Protein AF-A0A529MCY4-F1 (afdb_monomer)

Structure (mmCIF, N/CA/C/O backbone):
data_AF-A0A529MCY4-F1
#
_entry.id   AF-A0A529MCY4-F1
#
loop_
_atom_site.group_PDB
_atom_site.id
_atom_site.type_symbol
_atom_site.label_atom_id
_atom_site.label_alt_id
_atom_site.label_comp_id
_atom_site.label_asym_id
_atom_site.label_entity_id
_atom_site.label_seq_id
_atom_site.pdbx_PDB_ins_code
_atom_site.Cartn_x
_atom_site.Cartn_y
_atom_site.Cartn_z
_atom_site.occupancy
_atom_site.B_iso_or_equiv
_atom_site.auth_seq_id
_atom_site.auth_comp_id
_atom_site.auth_asym_id
_atom_site.auth_atom_id
_atom_site.pdbx_PDB_model_num
ATOM 1 N N . ASN A 1 1 ? 17.368 2.700 5.634 1.00 64.7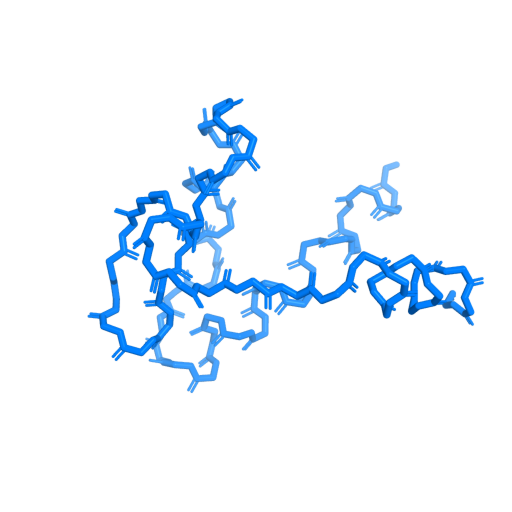5 1 ASN A N 1
ATOM 2 C CA . ASN A 1 1 ? 15.945 2.352 5.384 1.00 64.75 1 ASN A CA 1
ATOM 3 C C . ASN A 1 1 ? 15.383 3.121 4.178 1.00 64.75 1 ASN A C 1
ATOM 5 O O . ASN A 1 1 ? 14.430 3.871 4.335 1.00 64.75 1 ASN A O 1
ATOM 9 N N . ILE A 1 2 ? 15.951 2.953 2.975 1.00 88.12 2 ILE A N 1
ATOM 10 C CA . ILE A 1 2 ? 15.450 3.635 1.759 1.00 88.12 2 ILE A CA 1
ATOM 11 C C . ILE A 1 2 ? 14.384 2.772 1.073 1.00 88.12 2 ILE A C 1
ATOM 13 O O . ILE A 1 2 ? 13.248 3.211 0.940 1.00 88.12 2 ILE A O 1
ATOM 17 N N . VAL A 1 3 ? 14.702 1.505 0.783 1.00 90.00 3 VAL A N 1
ATOM 18 C CA . VAL A 1 3 ? 13.783 0.543 0.140 1.00 90.00 3 VAL A CA 1
ATOM 19 C C . VAL A 1 3 ? 12.457 0.419 0.899 1.00 90.00 3 VAL A C 1
ATOM 21 O O . VAL A 1 3 ? 11.393 0.597 0.323 1.00 90.00 3 VAL A O 1
ATOM 24 N N . ARG A 1 4 ? 12.501 0.236 2.227 1.00 88.06 4 ARG A N 1
ATOM 25 C CA . ARG A 1 4 ? 11.293 0.139 3.072 1.00 88.06 4 ARG A CA 1
ATOM 26 C C . ARG A 1 4 ? 10.359 1.349 2.940 1.00 88.06 4 ARG A C 1
ATOM 28 O O . ARG A 1 4 ? 9.146 1.201 3.039 1.00 88.06 4 ARG A O 1
ATOM 35 N N . ARG A 1 5 ? 10.921 2.546 2.756 1.00 88.94 5 ARG A N 1
ATOM 36 C CA . ARG A 1 5 ? 10.145 3.776 2.562 1.00 88.94 5 ARG A CA 1
ATOM 37 C C . ARG A 1 5 ? 9.627 3.870 1.126 1.00 88.94 5 ARG A C 1
ATOM 39 O O . ARG A 1 5 ? 8.472 4.230 0.939 1.00 88.94 5 ARG A O 1
ATOM 46 N N . ALA A 1 6 ? 10.456 3.519 0.142 1.00 91.12 6 ALA A N 1
ATOM 47 C CA . ALA A 1 6 ? 10.100 3.538 -1.276 1.00 91.12 6 ALA A CA 1
ATOM 48 C C . ALA A 1 6 ? 8.928 2.596 -1.602 1.00 91.12 6 ALA A C 1
ATOM 50 O O . ALA A 1 6 ? 8.035 2.982 -2.347 1.00 91.12 6 ALA A O 1
ATOM 51 N N . LEU A 1 7 ? 8.856 1.4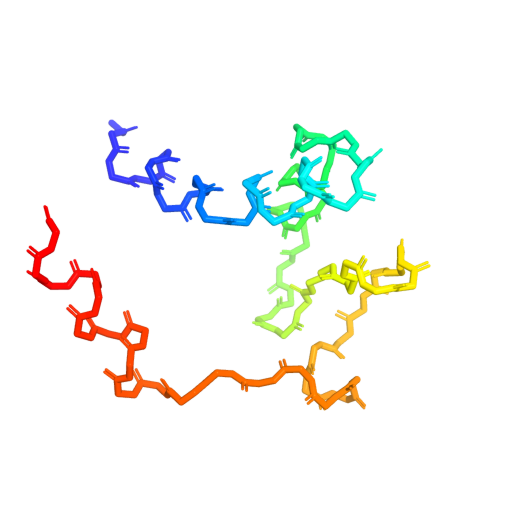25 -0.958 1.00 91.56 7 LEU A N 1
ATOM 52 C CA . LEU A 1 7 ? 7.754 0.465 -1.131 1.00 91.56 7 LEU A CA 1
ATOM 53 C C . LEU A 1 7 ? 6.366 1.028 -0.771 1.00 91.56 7 LEU A C 1
ATOM 55 O O . LEU A 1 7 ? 5.358 0.494 -1.218 1.00 91.56 7 LEU A O 1
ATOM 59 N N . GLN A 1 8 ? 6.288 2.109 0.011 1.00 93.44 8 GLN A N 1
ATOM 60 C CA . GLN A 1 8 ? 5.015 2.766 0.337 1.00 93.44 8 GLN A CA 1
ATOM 61 C C . GLN A 1 8 ? 4.550 3.736 -0.756 1.00 93.44 8 GLN A C 1
ATOM 63 O O . GLN A 1 8 ? 3.399 4.174 -0.725 1.00 93.44 8 GLN A O 1
ATOM 68 N N . ALA A 1 9 ? 5.432 4.128 -1.681 1.00 94.44 9 ALA A N 1
ATOM 69 C CA . ALA A 1 9 ? 5.140 5.158 -2.671 1.00 94.44 9 ALA A CA 1
ATOM 70 C C . ALA A 1 9 ? 3.944 4.805 -3.574 1.00 94.44 9 ALA A C 1
ATOM 72 O O . ALA A 1 9 ? 3.077 5.667 -3.715 1.00 94.44 9 ALA A O 1
ATOM 73 N N . PRO A 1 10 ? 3.802 3.567 -4.098 1.00 94.69 10 PRO A N 1
ATOM 74 C CA . PRO A 1 10 ? 2.649 3.213 -4.926 1.00 94.69 10 PRO A CA 1
ATOM 75 C C . PRO A 1 10 ? 1.316 3.352 -4.176 1.00 94.69 10 PRO A C 1
ATOM 77 O O . PRO A 1 10 ? 0.392 3.993 -4.668 1.00 94.69 10 PRO A O 1
ATOM 80 N N . ALA A 1 11 ? 1.235 2.845 -2.942 1.00 94.69 11 ALA A N 1
ATOM 81 C CA . ALA A 1 11 ? 0.025 2.945 -2.122 1.00 94.69 11 ALA A CA 1
ATOM 82 C C . ALA A 1 11 ? -0.329 4.404 -1.778 1.00 94.69 11 ALA A C 1
ATOM 84 O O . ALA A 1 11 ? -1.493 4.798 -1.834 1.00 94.69 11 ALA A O 1
ATOM 85 N N . ARG A 1 12 ? 0.680 5.232 -1.469 1.00 96.25 12 ARG A N 1
ATOM 86 C CA . ARG A 1 12 ? 0.498 6.673 -1.225 1.00 96.25 12 ARG A CA 1
ATOM 87 C C . ARG A 1 12 ? 0.014 7.408 -2.473 1.00 96.25 12 ARG A C 1
ATOM 89 O O . ARG A 1 12 ? -0.853 8.270 -2.357 1.00 96.25 12 ARG A O 1
ATOM 96 N N . GLN A 1 13 ? 0.547 7.063 -3.643 1.00 97.31 13 GLN A N 1
ATOM 97 C CA . GLN A 1 13 ? 0.132 7.660 -4.908 1.00 97.31 13 GLN A CA 1
ATOM 98 C C . GLN A 1 13 ? -1.332 7.334 -5.216 1.00 97.31 13 GLN A C 1
ATOM 100 O O . GLN A 1 13 ? -2.094 8.234 -5.554 1.00 97.31 13 GLN A O 1
ATOM 105 N N . ILE A 1 14 ? -1.739 6.073 -5.041 1.00 96.25 14 ILE A N 1
ATOM 106 C CA . ILE A 1 14 ? -3.130 5.639 -5.229 1.00 96.25 14 ILE A CA 1
ATOM 107 C C . ILE A 1 14 ? -4.066 6.400 -4.279 1.00 96.25 14 ILE A C 1
ATOM 109 O O . ILE A 1 14 ? -5.064 6.960 -4.725 1.00 96.25 14 ILE A O 1
ATOM 113 N N . ALA A 1 15 ? -3.717 6.485 -2.991 1.00 96.25 15 ALA A N 1
ATOM 114 C CA . ALA A 1 15 ? -4.500 7.225 -2.002 1.00 96.25 15 ALA A CA 1
ATOM 115 C C . ALA A 1 15 ? -4.632 8.717 -2.354 1.00 96.25 15 ALA A C 1
ATOM 117 O O . ALA A 1 15 ? -5.736 9.255 -2.333 1.00 96.25 15 ALA A O 1
ATOM 118 N N . SER A 1 16 ? -3.527 9.367 -2.735 1.00 96.88 16 SER A N 1
ATOM 119 C CA . SER A 1 16 ? -3.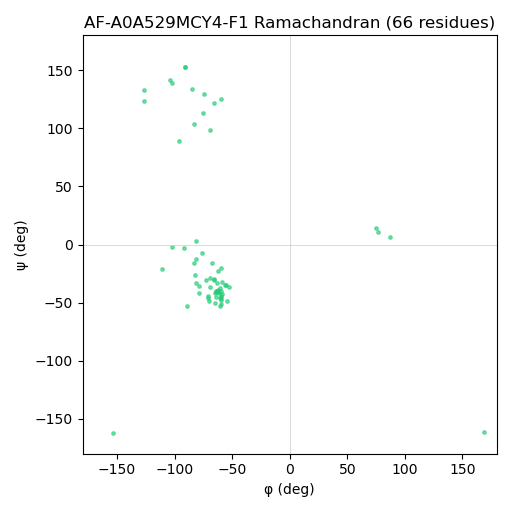535 10.778 -3.135 1.00 96.88 16 SER A CA 1
ATOM 120 C C . SER A 1 16 ? -4.388 11.017 -4.381 1.00 96.88 16 SER A C 1
ATOM 122 O O . SER A 1 16 ? -5.110 12.008 -4.439 1.00 96.88 16 SER A O 1
ATOM 124 N N . ASN A 1 17 ? -4.328 10.117 -5.366 1.00 96.75 17 ASN A N 1
ATOM 125 C CA . ASN A 1 17 ? -5.137 10.213 -6.582 1.00 96.75 17 ASN A CA 1
ATOM 126 C C . ASN A 1 17 ? -6.637 10.050 -6.290 1.00 96.75 17 ASN A C 1
ATOM 128 O O . ASN A 1 17 ? -7.460 10.638 -6.984 1.00 96.75 17 ASN A O 1
ATOM 132 N N . ALA A 1 18 ? -6.985 9.287 -5.253 1.00 95.25 18 ALA A N 1
ATOM 133 C CA . ALA A 1 18 ? -8.354 9.132 -4.766 1.00 95.25 18 ALA A CA 1
ATOM 134 C C . ALA A 1 18 ? -8.820 10.279 -3.846 1.00 95.25 18 ALA A C 1
ATOM 136 O O . ALA A 1 18 ? -9.927 10.227 -3.318 1.00 95.25 18 ALA A O 1
ATOM 137 N N . GLY A 1 19 ? -7.992 11.310 -3.628 1.00 94.56 19 GLY A N 1
ATOM 138 C CA . GLY A 1 19 ? -8.314 12.440 -2.750 1.00 94.56 19 GLY A CA 1
ATOM 139 C C . GLY A 1 19 ? -8.185 12.140 -1.252 1.00 94.56 19 GLY A C 1
ATOM 140 O O . GLY A 1 19 ? -8.613 12.947 -0.430 1.00 94.56 19 GLY A O 1
ATOM 141 N N . ALA A 1 20 ? -7.600 10.998 -0.882 1.00 95.94 20 ALA A N 1
ATOM 142 C CA . ALA A 1 20 ? -7.359 10.620 0.505 1.00 95.94 20 ALA A CA 1
ATOM 143 C C . ALA A 1 20 ? -5.980 11.090 0.998 1.00 95.94 20 ALA A C 1
ATOM 145 O O . ALA A 1 20 ? -5.008 11.176 0.244 1.00 95.94 20 ALA A O 1
ATOM 146 N N . GLU A 1 21 ? -5.865 11.320 2.308 1.00 96.31 21 GLU A N 1
ATOM 147 C CA . GLU A 1 21 ? -4.600 11.687 2.952 1.00 96.31 21 GLU A CA 1
ATOM 148 C C . GLU A 1 21 ? -3.608 10.513 2.965 1.00 96.31 21 GLU A C 1
ATOM 150 O O . GLU A 1 21 ? -3.648 9.625 3.825 1.00 96.31 21 GLU A O 1
ATOM 155 N N . ALA A 1 22 ? -2.678 10.518 2.008 1.00 94.56 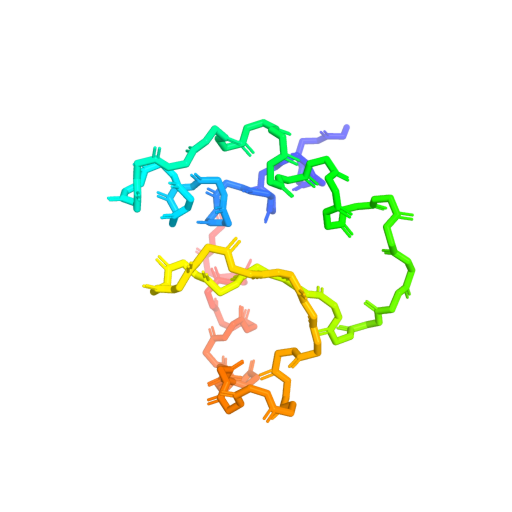22 ALA A N 1
ATOM 156 C CA . ALA A 1 22 ? -1.754 9.417 1.736 1.00 94.56 22 ALA A CA 1
ATOM 157 C C . ALA A 1 22 ? -0.916 8.981 2.952 1.00 94.56 22 ALA A C 1
ATOM 159 O O . ALA A 1 22 ? -0.622 7.794 3.117 1.00 94.56 22 ALA A O 1
ATOM 160 N N . SER A 1 23 ? -0.533 9.922 3.821 1.00 94.25 23 SER A N 1
ATOM 161 C CA . SER A 1 23 ? 0.223 9.607 5.041 1.00 94.25 23 SER A CA 1
ATOM 162 C C . SER A 1 23 ? -0.616 8.844 6.066 1.00 94.25 23 SER A C 1
ATOM 164 O O . SER A 1 23 ? -0.091 7.933 6.706 1.00 94.25 23 SER A O 1
ATOM 166 N N . ILE A 1 24 ? -1.910 9.160 6.181 1.00 95.19 24 ILE A N 1
ATOM 167 C CA . ILE A 1 24 ? -2.837 8.461 7.081 1.00 95.19 24 ILE A CA 1
ATOM 168 C C . ILE A 1 24 ? -3.121 7.059 6.543 1.00 95.19 24 ILE A C 1
ATOM 170 O O . ILE A 1 24 ? -3.071 6.090 7.301 1.00 95.19 24 ILE A O 1
ATOM 174 N N . VAL A 1 25 ? -3.364 6.934 5.234 1.00 96.19 25 VAL A N 1
ATOM 175 C CA . VAL A 1 25 ? -3.616 5.634 4.599 1.00 96.19 25 VAL A CA 1
ATOM 176 C C . VAL A 1 25 ? -2.427 4.693 4.781 1.00 96.19 25 VAL A C 1
ATOM 178 O O . VAL A 1 25 ? -2.601 3.584 5.284 1.00 96.19 25 VAL A O 1
ATOM 181 N N . ALA A 1 26 ? -1.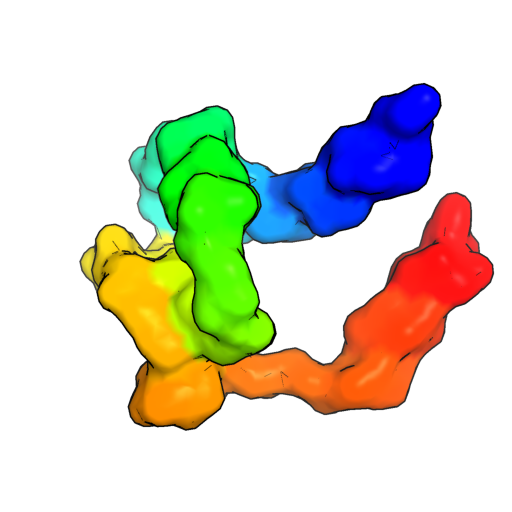215 5.144 4.447 1.00 94.88 26 ALA A N 1
ATOM 182 C CA . ALA A 1 26 ? -0.015 4.328 4.608 1.00 94.88 26 ALA A CA 1
ATOM 183 C C . ALA A 1 26 ? 0.246 3.952 6.077 1.00 94.88 26 ALA A C 1
ATOM 185 O O . ALA A 1 26 ? 0.643 2.822 6.348 1.00 94.88 26 ALA A O 1
ATOM 186 N N . GLY A 1 27 ? 0.005 4.872 7.020 1.00 95.06 27 GLY A N 1
ATOM 187 C CA . GLY A 1 27 ? 0.133 4.605 8.455 1.00 95.06 27 GLY A CA 1
ATOM 188 C C . GLY A 1 27 ? -0.808 3.496 8.925 1.00 95.06 27 GLY A C 1
ATOM 189 O O . GLY A 1 27 ? -0.345 2.494 9.463 1.00 95.06 27 GLY A O 1
ATOM 190 N N . LYS A 1 28 ? -2.106 3.617 8.623 1.00 95.44 28 LYS A N 1
ATOM 191 C CA . LYS A 1 28 ? -3.121 2.622 9.010 1.00 95.44 28 LYS A CA 1
ATOM 192 C C . LYS A 1 28 ? -2.846 1.230 8.440 1.00 95.44 28 LYS A C 1
ATOM 194 O O . LYS A 1 28 ? -3.041 0.240 9.139 1.00 95.44 28 LYS A O 1
ATOM 199 N N . ILE A 1 29 ? -2.384 1.142 7.189 1.00 94.88 29 ILE A N 1
ATOM 200 C CA . ILE A 1 29 ? -2.013 -0.145 6.576 1.00 94.88 29 ILE A CA 1
ATOM 201 C C . ILE A 1 29 ? -0.818 -0.768 7.311 1.00 94.88 29 ILE A C 1
ATOM 203 O O . ILE A 1 29 ? -0.828 -1.964 7.568 1.00 94.88 29 ILE A O 1
ATOM 207 N N . LEU A 1 30 ? 0.193 0.027 7.683 1.00 93.19 30 LEU A N 1
ATOM 208 C CA . LEU A 1 30 ? 1.395 -0.460 8.377 1.00 93.19 30 LEU A CA 1
ATOM 209 C C . LEU A 1 30 ? 1.157 -0.846 9.843 1.00 93.19 30 LEU A C 1
ATOM 211 O O . LEU A 1 30 ? 1.864 -1.707 10.366 1.00 93.19 30 LEU A O 1
ATOM 215 N N . GLU A 1 31 ? 0.215 -0.189 10.519 1.00 94.56 31 GLU A N 1
ATOM 216 C CA . GLU A 1 31 ? -0.164 -0.504 11.903 1.00 94.56 31 GLU A CA 1
ATOM 217 C C . GLU A 1 31 ? -0.892 -1.850 12.007 1.00 94.56 31 GLU A C 1
ATOM 219 O O . GLU A 1 31 ? -0.791 -2.542 13.025 1.00 94.56 31 GLU A O 1
ATOM 224 N N . ASN A 1 32 ? -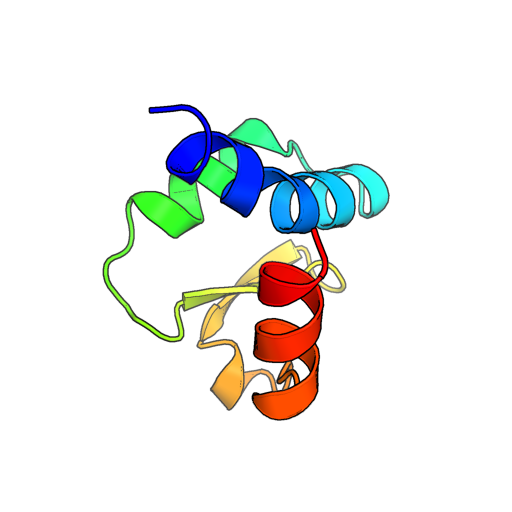1.590 -2.251 10.944 1.00 94.06 32 ASN A N 1
ATOM 225 C CA . ASN A 1 32 ? -2.257 -3.539 10.869 1.00 94.06 32 ASN A CA 1
ATOM 226 C C . ASN A 1 32 ? -1.289 -4.637 10.393 1.00 94.06 32 ASN A C 1
ATOM 228 O O . ASN A 1 32 ? -0.563 -4.480 9.417 1.00 94.06 32 ASN A O 1
ATOM 232 N N . LYS A 1 33 ? -1.288 -5.787 11.078 1.00 91.31 33 LYS A N 1
ATOM 233 C CA . LYS A 1 33 ? -0.427 -6.937 10.742 1.00 91.31 33 LYS A CA 1
ATOM 234 C C . LYS A 1 33 ? -1.085 -7.948 9.796 1.00 91.31 33 LYS A C 1
ATOM 236 O O . LYS A 1 33 ? -0.449 -8.939 9.441 1.00 91.31 33 LYS A O 1
ATOM 241 N N . GLY A 1 34 ? -2.348 -7.742 9.428 1.00 93.19 34 GLY A N 1
ATOM 242 C CA . GLY A 1 34 ? -3.061 -8.599 8.488 1.00 93.19 34 GLY A CA 1
ATOM 243 C C . GLY A 1 34 ? -2.437 -8.516 7.099 1.00 93.19 34 GLY A C 1
ATOM 244 O O . GLY A 1 34 ? -2.379 -7.442 6.512 1.00 93.19 34 GLY A O 1
ATOM 245 N N . ALA A 1 35 ? -1.998 -9.653 6.554 1.00 91.69 35 ALA A N 1
ATOM 246 C CA . ALA A 1 35 ? -1.342 -9.711 5.244 1.00 91.69 35 ALA A CA 1
ATOM 247 C C . ALA A 1 35 ? -2.245 -9.257 4.083 1.00 91.69 35 ALA A C 1
ATOM 249 O O . ALA A 1 35 ? -1.746 -8.861 3.034 1.00 91.69 35 ALA A O 1
ATOM 250 N N . THR A 1 36 ? -3.563 -9.326 4.274 1.00 95.19 36 THR A N 1
ATOM 251 C CA . THR A 1 36 ? -4.585 -8.938 3.296 1.00 95.19 36 THR A CA 1
ATOM 252 C C . THR A 1 36 ? -5.215 -7.583 3.599 1.00 95.19 36 THR A C 1
ATOM 254 O O . THR A 1 36 ? -6.058 -7.130 2.831 1.00 95.19 36 THR A O 1
ATOM 257 N N . PHE A 1 37 ? -4.840 -6.923 4.700 1.00 96.88 37 PHE A N 1
ATOM 258 C CA . PHE A 1 37 ? -5.429 -5.644 5.073 1.00 96.88 37 PHE A CA 1
ATOM 259 C C . PHE A 1 37 ? -4.907 -4.519 4.178 1.00 96.88 37 PHE A C 1
ATOM 261 O O . PHE A 1 37 ? -3.699 -4.336 4.024 1.00 96.88 37 PHE A O 1
ATOM 268 N N . GLY A 1 38 ? -5.822 -3.732 3.624 1.00 96.56 38 GLY A N 1
ATOM 269 C CA . GLY A 1 38 ? -5.485 -2.610 2.761 1.00 96.56 38 GLY A CA 1
ATOM 270 C C . GLY A 1 38 ? -6.540 -1.514 2.770 1.00 96.56 38 GLY A C 1
ATOM 271 O O . GLY A 1 38 ? -7.360 -1.415 3.683 1.00 96.56 38 GLY A O 1
ATOM 272 N N . PHE A 1 39 ? -6.469 -0.663 1.751 1.00 97.19 39 PHE A N 1
ATOM 273 C CA . PHE A 1 39 ? -7.361 0.470 1.547 1.00 97.19 39 PHE A CA 1
ATOM 274 C C . PHE A 1 39 ? -7.971 0.391 0.151 1.00 97.19 39 PHE A C 1
ATOM 276 O O . PHE A 1 39 ? -7.246 0.359 -0.848 1.00 97.19 39 PHE A O 1
ATOM 283 N N . ASN A 1 40 ? -9.296 0.391 0.086 1.00 97.12 40 ASN A N 1
ATOM 284 C CA . ASN A 1 40 ? -10.035 0.478 -1.157 1.00 97.12 40 ASN A CA 1
ATOM 285 C C . ASN A 1 40 ? -10.152 1.947 -1.575 1.00 97.12 40 ASN A C 1
ATOM 287 O O . ASN A 1 40 ? -10.970 2.696 -1.050 1.00 97.12 40 ASN A O 1
ATOM 291 N N . ALA A 1 41 ? -9.356 2.354 -2.559 1.00 95.81 41 ALA A N 1
ATOM 292 C CA . ALA A 1 41 ? -9.357 3.722 -3.071 1.00 95.81 41 ALA A CA 1
ATOM 293 C C . ALA A 1 41 ? -10.645 4.118 -3.817 1.00 95.81 41 ALA A C 1
ATOM 295 O O . ALA A 1 41 ? -10.881 5.304 -4.026 1.00 95.81 41 ALA A O 1
ATOM 296 N N . GLN A 1 42 ? -11.477 3.151 -4.212 1.00 94.12 42 GLN A N 1
ATOM 297 C CA . GLN A 1 42 ? -12.753 3.415 -4.873 1.00 94.12 42 GLN A CA 1
ATOM 298 C C . GLN A 1 42 ? -13.848 3.821 -3.877 1.00 94.12 42 GLN A C 1
ATOM 300 O O . GLN A 1 42 ? -14.692 4.645 -4.219 1.00 94.12 42 GLN A O 1
ATOM 305 N N . THR A 1 43 ? -13.847 3.249 -2.665 1.00 95.31 43 THR A N 1
ATOM 306 C CA . THR A 1 43 ? -14.885 3.501 -1.644 1.00 95.31 43 THR A CA 1
ATOM 307 C C . THR A 1 43 ? -14.385 4.291 -0.435 1.00 95.31 43 THR A C 1
ATOM 309 O O . THR A 1 43 ? -15.181 4.922 0.252 1.00 95.31 43 THR A O 1
ATOM 312 N N . GLY A 1 44 ? -13.074 4.298 -0.185 1.00 94.19 44 GLY A N 1
ATOM 313 C CA . GLY A 1 44 ? -12.460 4.898 0.999 1.00 94.19 44 GLY A CA 1
ATOM 314 C C . GLY A 1 44 ? -12.389 3.967 2.216 1.00 94.19 44 GLY A C 1
ATOM 315 O O . GLY A 1 44 ? -11.981 4.407 3.293 1.00 94.19 44 GLY A O 1
ATOM 316 N N . ASP A 1 45 ? -12.760 2.695 2.065 1.00 95.50 45 ASP A N 1
ATOM 317 C CA . ASP A 1 45 ? -12.832 1.745 3.177 1.00 95.50 45 ASP A CA 1
ATOM 318 C C . ASP A 1 45 ? -11.527 0.977 3.395 1.00 95.50 45 ASP A C 1
ATOM 320 O O . ASP A 1 45 ? -10.759 0.714 2.468 1.00 95.50 45 ASP A O 1
ATOM 324 N N . TYR A 1 46 ? -11.303 0.556 4.640 1.00 96.50 46 TYR A N 1
ATOM 325 C CA . TYR A 1 46 ? -10.220 -0.355 5.000 1.00 96.50 46 TYR A CA 1
ATOM 326 C C . TYR A 1 46 ? -10.766 -1.754 5.255 1.00 96.50 46 TYR A C 1
ATOM 328 O O . TYR A 1 46 ? -11.811 -1.912 5.886 1.00 96.50 46 TYR A O 1
ATOM 336 N N . GLY A 1 47 ? -10.030 -2.779 4.842 1.00 95.69 47 GLY A N 1
ATOM 337 C CA . GLY A 1 47 ? -10.420 -4.157 5.111 1.00 95.69 47 GLY A CA 1
ATOM 338 C C . GLY A 1 47 ? -9.592 -5.165 4.335 1.00 95.69 47 GLY A C 1
ATOM 339 O O . GLY A 1 47 ? -8.487 -4.861 3.892 1.00 95.69 47 GLY A O 1
ATOM 340 N N . ASP A 1 48 ? -10.122 -6.379 4.221 1.00 96.44 48 ASP A N 1
ATOM 341 C CA . ASP A 1 48 ? -9.470 -7.467 3.499 1.00 96.44 48 ASP A CA 1
ATOM 342 C C . ASP A 1 48 ? -9.591 -7.256 1.980 1.00 96.44 48 ASP A C 1
ATOM 344 O O . ASP A 1 48 ? -10.679 -7.335 1.409 1.00 96.44 48 ASP A O 1
ATOM 348 N N . MET A 1 49 ? -8.457 -7.006 1.327 1.00 96.44 49 MET A N 1
ATOM 349 C CA . MET A 1 49 ? -8.370 -6.725 -0.107 1.00 96.44 49 MET A CA 1
ATOM 350 C C . MET A 1 49 ? -8.775 -7.925 -0.969 1.00 96.44 49 MET A C 1
ATOM 352 O O . MET A 1 49 ? -9.332 -7.738 -2.050 1.00 96.44 49 MET A O 1
ATOM 356 N N . ILE A 1 50 ? -8.560 -9.155 -0.486 1.00 95.06 50 ILE A N 1
ATOM 357 C CA . ILE A 1 50 ? -8.990 -10.370 -1.186 1.00 95.06 50 ILE A CA 1
ATOM 358 C C . ILE A 1 50 ? -10.510 -10.486 -1.112 1.00 95.06 50 ILE A C 1
ATOM 360 O O . ILE A 1 50 ? -11.152 -10.712 -2.136 1.00 95.06 50 ILE A O 1
ATOM 364 N N . ALA A 1 51 ? -11.096 -10.281 0.071 1.00 95.12 51 ALA A N 1
ATOM 365 C CA . ALA A 1 51 ? -12.550 -10.304 0.238 1.00 95.12 51 ALA A CA 1
ATOM 366 C C . ALA A 1 51 ? -13.245 -9.191 -0.567 1.00 95.12 51 ALA A C 1
ATOM 368 O O . ALA A 1 51 ? -14.342 -9.395 -1.082 1.00 95.12 51 ALA A O 1
ATOM 369 N N . MET A 1 52 ? -12.591 -8.034 -0.712 1.00 95.81 52 MET A N 1
ATOM 370 C CA . MET A 1 52 ? -13.050 -6.922 -1.552 1.00 95.81 52 MET A CA 1
ATOM 371 C C . MET A 1 52 ? -12.827 -7.152 -3.057 1.00 95.81 52 MET A C 1
ATOM 373 O O . MET A 1 52 ? -13.286 -6.347 -3.864 1.00 95.81 52 MET A O 1
ATOM 377 N N . GLY A 1 53 ? -12.131 -8.224 -3.454 1.00 95.12 53 GLY A N 1
ATOM 378 C CA . GLY A 1 53 ? -11.844 -8.537 -4.857 1.00 95.12 53 GLY A CA 1
ATOM 379 C C . GLY A 1 53 ? -10.766 -7.659 -5.504 1.00 95.12 53 GLY A C 1
ATOM 380 O O . GLY A 1 53 ? -10.631 -7.665 -6.726 1.00 95.12 53 GLY A O 1
ATOM 381 N N . ILE A 1 54 ? -9.988 -6.918 -4.712 1.00 94.69 54 ILE A N 1
ATOM 382 C CA . ILE A 1 54 ? -8.909 -6.042 -5.182 1.00 94.69 54 ILE A CA 1
ATOM 383 C C . ILE A 1 54 ? -7.594 -6.815 -5.078 1.00 94.69 54 ILE A C 1
ATOM 385 O O . ILE A 1 54 ? -6.912 -6.797 -4.053 1.00 94.69 54 ILE A O 1
ATOM 389 N N . VAL A 1 55 ? -7.260 -7.541 -6.144 1.00 93.62 55 VAL A N 1
ATOM 390 C CA . VAL A 1 55 ? -6.103 -8.442 -6.193 1.00 93.62 55 VAL A CA 1
ATOM 391 C C . VAL A 1 55 ? -5.212 -8.139 -7.391 1.00 93.62 55 VAL A C 1
ATOM 393 O O . VAL A 1 55 ? -5.686 -8.041 -8.520 1.00 93.62 55 VAL A O 1
ATOM 396 N N . ASP A 1 56 ? -3.905 -8.064 -7.146 1.00 93.25 56 ASP A N 1
ATOM 397 C CA . ASP A 1 56 ? -2.900 -7.922 -8.196 1.00 93.25 56 ASP A CA 1
ATOM 398 C C . ASP A 1 56 ? -2.202 -9.263 -8.472 1.00 93.25 56 ASP A C 1
ATOM 400 O O . ASP A 1 56 ? -1.845 -9.989 -7.535 1.00 93.25 56 ASP A O 1
ATOM 404 N N . PRO A 1 57 ? -1.936 -9.617 -9.744 1.00 93.81 57 PRO A N 1
ATOM 405 C CA . PRO A 1 57 ? -1.166 -10.809 -10.063 1.00 93.81 57 PRO A CA 1
ATOM 406 C C . PRO A 1 57 ? 0.238 -10.749 -9.448 1.00 93.81 57 PRO A C 1
ATOM 408 O O . PRO A 1 57 ? 1.028 -9.855 -9.755 1.00 93.81 57 PRO A O 1
ATOM 411 N N . VAL A 1 58 ? 0.604 -11.767 -8.663 1.00 93.12 58 VAL A N 1
ATOM 412 C CA . VAL A 1 58 ? 1.909 -11.843 -7.971 1.00 93.12 58 VAL A CA 1
ATOM 413 C C . VAL A 1 58 ? 3.091 -11.644 -8.927 1.00 93.12 58 VAL A C 1
ATOM 415 O O . VAL A 1 58 ? 4.083 -11.006 -8.579 1.00 93.12 58 VAL A O 1
ATOM 418 N N . LYS A 1 59 ? 2.983 -12.166 -10.158 1.00 95.06 59 LYS A N 1
ATOM 419 C CA . LYS A 1 59 ? 4.016 -12.009 -11.190 1.00 95.06 59 LYS A CA 1
ATOM 420 C C . LYS A 1 59 ? 4.286 -10.535 -11.508 1.00 95.06 59 LYS A C 1
ATOM 422 O O . LYS A 1 59 ? 5.446 -10.167 -11.630 1.00 95.06 59 LYS A O 1
ATOM 427 N N . VAL A 1 60 ? 3.239 -9.718 -11.615 1.00 95.94 60 VAL A N 1
ATOM 428 C CA . VAL A 1 60 ? 3.348 -8.300 -11.983 1.00 95.94 60 VAL A CA 1
ATOM 429 C C . VAL A 1 60 ? 4.002 -7.511 -10.854 1.00 95.94 60 VAL A C 1
ATOM 431 O O . VAL A 1 60 ? 4.986 -6.817 -11.094 1.00 95.94 60 VAL A O 1
ATOM 434 N N . VAL A 1 61 ? 3.529 -7.689 -9.616 1.00 92.75 61 VAL A N 1
ATOM 435 C CA . VAL A 1 61 ? 4.066 -6.966 -8.449 1.00 92.75 61 VAL A CA 1
ATOM 436 C C . VAL A 1 61 ? 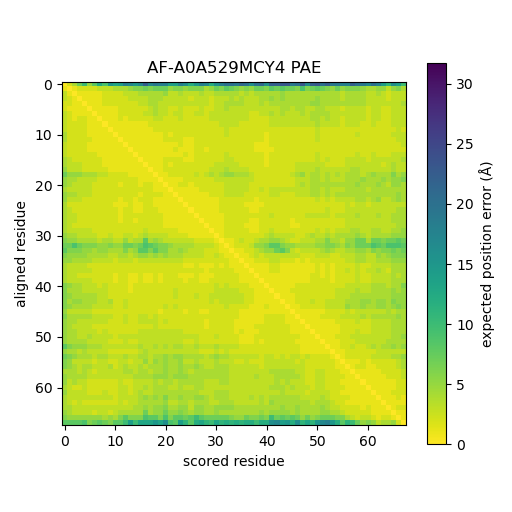5.539 -7.305 -8.218 1.00 92.75 61 VAL A C 1
ATOM 438 O O . VAL A 1 61 ? 6.346 -6.423 -7.940 1.00 92.75 61 VAL A O 1
ATOM 441 N N . ARG A 1 62 ? 5.921 -8.578 -8.379 1.00 93.06 62 ARG A N 1
ATOM 442 C CA . ARG A 1 62 ? 7.317 -9.000 -8.228 1.00 93.06 62 ARG A CA 1
ATOM 443 C C . ARG A 1 62 ? 8.220 -8.390 -9.297 1.00 93.06 62 ARG A C 1
ATOM 445 O O . ARG A 1 62 ? 9.259 -7.848 -8.946 1.00 93.06 62 ARG A O 1
ATOM 452 N N . THR A 1 63 ? 7.840 -8.489 -10.571 1.00 93.06 63 THR A N 1
ATOM 453 C CA . THR A 1 63 ? 8.652 -7.951 -11.671 1.00 93.06 63 THR A CA 1
ATOM 454 C C . THR A 1 63 ? 8.814 -6.436 -11.541 1.00 93.06 63 THR A C 1
ATOM 456 O O . THR A 1 63 ? 9.934 -5.949 -11.615 1.00 93.06 63 THR A O 1
ATOM 459 N N . ALA A 1 64 ? 7.748 -5.708 -11.187 1.00 89.69 64 ALA A N 1
ATOM 460 C CA . ALA A 1 64 ? 7.814 -4.263 -10.959 1.00 89.69 64 ALA A CA 1
ATOM 461 C C . ALA A 1 64 ? 8.802 -3.850 -9.849 1.00 89.69 64 ALA A C 1
ATOM 463 O O . ALA A 1 64 ? 9.399 -2.784 -9.933 1.00 89.69 64 ALA A O 1
ATOM 464 N N . LEU A 1 65 ? 8.981 -4.678 -8.813 1.00 89.81 65 LEU A N 1
ATOM 465 C CA . LEU A 1 65 ? 9.954 -4.421 -7.746 1.00 89.81 65 LEU A CA 1
ATOM 466 C C . LEU A 1 65 ? 11.385 -4.834 -8.103 1.00 89.81 65 LEU A C 1
ATOM 468 O O . LEU A 1 65 ? 12.317 -4.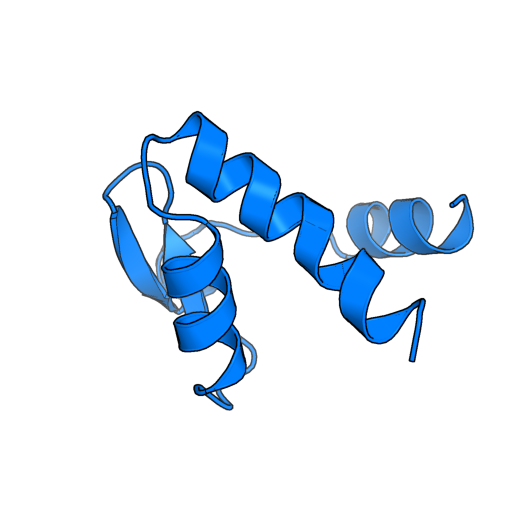320 -7.498 1.00 89.81 65 LEU A O 1
ATOM 472 N N . GLN A 1 66 ? 11.560 -5.799 -9.006 1.00 91.00 66 GLN A N 1
ATOM 473 C CA . GLN A 1 66 ? 12.883 -6.263 -9.433 1.00 91.00 66 GLN A CA 1
ATOM 474 C C . GLN A 1 66 ? 13.500 -5.357 -10.500 1.00 91.00 66 GLN A C 1
ATOM 476 O O . GLN A 1 66 ? 14.719 -5.218 -10.529 1.00 91.00 66 GLN A O 1
ATOM 481 N N . ASP A 1 67 ? 12.666 -4.766 -11.357 1.00 87.75 67 ASP A N 1
ATOM 482 C CA . ASP A 1 67 ? 13.105 -3.895 -12.450 1.00 87.75 67 ASP A CA 1
ATOM 483 C C . ASP A 1 67 ? 13.410 -2.450 -11.991 1.00 87.75 67 ASP A C 1
ATOM 485 O O . ASP A 1 67 ? 13.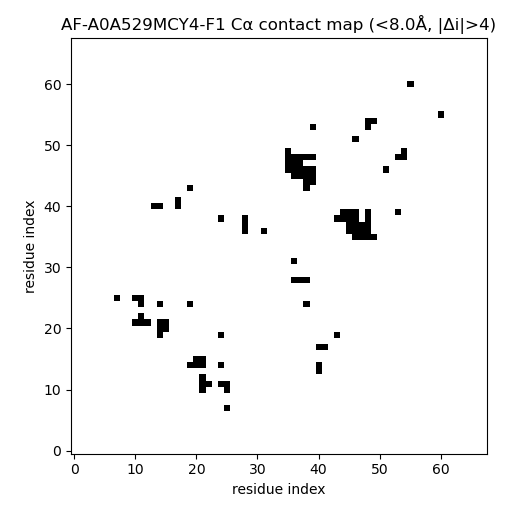987 -1.680 -12.760 1.00 87.75 67 ASP A O 1
ATOM 489 N N . ALA A 1 68 ? 13.013 -2.076 -10.766 1.00 77.69 68 ALA A N 1
ATOM 490 C CA . ALA A 1 68 ? 13.138 -0.734 -10.180 1.00 77.69 68 ALA A CA 1
ATOM 491 C C . ALA A 1 68 ? 14.379 -0.573 -9.286 1.00 77.69 68 ALA A C 1
ATOM 493 O O . ALA A 1 68 ? 14.970 0.533 -9.309 1.00 77.69 68 ALA A O 1
#

Sequence (68 aa):
NIVRRALQAPARQIASNAGAEASIVAGKILENKGATFGFNAQTGDYGDMIAMGIVDPVKVVRTALQDA

Solvent-accessible surface area (backbone atoms only — not comparable to full-atom values): 4155 Å² total; per-residue (Å²): 124,61,66,76,55,56,70,47,48,64,61,27,49,50,27,44,75,54,74,41,64,26,70,59,55,52,47,58,41,68,75,46,85,54,92,48,49,38,73,42,60,90,80,73,48,73,44,50,27,67,84,70,67,62,76,78,61,67,70,58,61,50,50,61,64,71,80,105

Radius of gyration: 12.14 Å; Cα contacts (8 Å, |Δi|>4): 52; chains: 1; bounding box: 31×24×24 Å

Foldseek 3Di:
DVLVVVVLVVQLVLCVVLVHRSVVQSVVQVVDPDPQWHADSVPRDIDGCVVVVNDDDPVVVVVVSVVD

pLDDT: mean 93.51, std 4.66, range [64.75, 97.31]

Mean predicted aligned error: 3.0 Å

Nearest PDB structures (foldseek):
  8hki-assembly1_B  TM=8.911E-01  e=1.870E-02  Homo sapiens
  8hki-assembly1_H  TM=8.638E-01  e=8.706E-02  Homo sapiens
  8hki-assembly1_g  TM=7.669E-01  e=1.064E-01  Homo sapiens
  8sfe-assembly1_h  TM=8.194E-01  e=1.486E-01  Homo sapiens
  8i6j-assembly1_C  TM=7.311E-01  e=3.102E-01  Homo sapiens

Secondary structure (DSSP, 8-state):
--HHHHTTHHHHHHHHHTTS-HHHHHHHHHH---TTEEE-TTT--EEETTTTT----HHHHHHHHH--